Protein AF-A0A920VKE0-F1 (afdb_monomer_lite)

Sequence (74 aa):
MDPQGKAIHHALRSLGWSDTQDVRVGKAIYIDLEAEDSDTALETAQAMCRKILANPVTEDFEVSIVENTERITA

pLDDT: mean 90.09, std 11.44, range [51.25, 98.06]

Foldseek 3Di:
DDPVFVVVLVVCVVVPVVVRDTGDDDDDDDDDDDDPDDVRVQVVVVVVCVPPVDDPVPDDDDDDDDPDPPPPDD

Radius of gyration: 16.25 Å; chains: 1; bounding box: 31×30×42 Å

Structure (mmCIF, N/CA/C/O backbone):
data_AF-A0A920VKE0-F1
#
_entry.id   AF-A0A920VKE0-F1
#
loop_
_atom_site.group_PDB
_atom_site.id
_atom_site.type_symbol
_atom_site.label_atom_id
_atom_site.label_alt_id
_atom_site.label_comp_id
_atom_site.label_asym_id
_atom_site.label_entity_id
_atom_site.label_seq_id
_atom_site.pdbx_PDB_ins_code
_atom_site.Cartn_x
_atom_site.Cartn_y
_atom_site.Cartn_z
_atom_site.occupancy
_atom_site.B_iso_or_equiv
_atom_site.auth_seq_id
_atom_site.auth_comp_id
_atom_site.auth_asym_id
_atom_site.auth_atom_id
_atom_site.pdbx_PDB_model_num
ATOM 1 N N . MET A 1 1 ? 9.978 5.353 -11.996 1.00 65.81 1 MET A N 1
ATOM 2 C CA . MET A 1 1 ? 10.026 3.889 -11.838 1.00 65.81 1 MET A CA 1
ATOM 3 C C . MET A 1 1 ? 11.318 3.548 -11.123 1.00 65.81 1 MET A C 1
ATOM 5 O O . MET A 1 1 ? 12.369 4.007 -11.567 1.00 65.81 1 MET A O 1
ATOM 9 N N . ASP A 1 2 ? 11.240 2.864 -9.987 1.00 84.00 2 ASP A N 1
ATOM 10 C CA . ASP A 1 2 ? 12.429 2.450 -9.249 1.00 84.00 2 ASP A CA 1
ATOM 11 C C . ASP A 1 2 ? 13.189 1.345 -10.026 1.00 84.00 2 ASP A C 1
ATOM 13 O O . ASP A 1 2 ? 12.608 0.685 -10.899 1.00 84.00 2 ASP A O 1
ATOM 17 N N . PRO A 1 3 ? 14.493 1.139 -9.766 1.00 89.94 3 PRO A N 1
ATOM 18 C CA . PRO A 1 3 ? 15.281 0.140 -10.486 1.00 89.94 3 PRO A CA 1
ATOM 19 C C . PRO A 1 3 ? 14.738 -1.297 -10.394 1.00 89.94 3 PRO A C 1
ATOM 21 O O . PRO A 1 3 ? 14.909 -2.055 -11.350 1.00 89.94 3 PRO A O 1
ATOM 24 N N . GLN A 1 4 ? 14.077 -1.676 -9.290 1.00 92.44 4 GLN A N 1
ATOM 25 C CA . GLN A 1 4 ? 13.531 -3.027 -9.113 1.00 92.44 4 GLN A CA 1
ATOM 26 C C . GLN A 1 4 ? 12.295 -3.228 -9.988 1.00 92.44 4 GLN A C 1
ATOM 28 O O . GLN A 1 4 ? 12.230 -4.210 -10.730 1.00 92.44 4 GLN A O 1
ATOM 33 N N . GLY A 1 5 ? 11.370 -2.263 -9.991 1.00 95.19 5 GLY A N 1
ATOM 34 C CA . GLY A 1 5 ? 10.212 -2.280 -10.886 1.00 95.19 5 GLY A CA 1
ATOM 35 C C . GLY A 1 5 ? 10.626 -2.426 -12.350 1.00 95.19 5 GLY A C 1
ATOM 36 O O . GLY A 1 5 ? 10.077 -3.256 -13.076 1.00 95.19 5 GLY A O 1
ATOM 37 N N . LYS A 1 6 ? 11.661 -1.690 -12.782 1.00 94.94 6 LYS A N 1
ATOM 38 C CA . LYS A 1 6 ? 12.173 -1.768 -14.161 1.00 94.94 6 LYS A CA 1
ATOM 39 C C . LYS A 1 6 ? 12.710 -3.154 -14.517 1.00 94.94 6 LYS A C 1
ATOM 41 O O . LYS A 1 6 ? 12.464 -3.638 -15.622 1.00 94.94 6 LYS A O 1
ATOM 46 N N . ALA A 1 7 ? 13.436 -3.789 -13.600 1.00 95.94 7 ALA A N 1
ATOM 47 C CA . ALA A 1 7 ? 13.960 -5.134 -13.810 1.00 95.94 7 ALA A CA 1
ATOM 48 C C . ALA A 1 7 ? 12.828 -6.165 -13.959 1.00 95.94 7 ALA A C 1
ATOM 50 O O . ALA A 1 7 ? 12.857 -6.975 -14.886 1.00 95.94 7 ALA A O 1
ATOM 51 N N . ILE A 1 8 ? 11.805 -6.091 -13.100 1.00 96.75 8 ILE A N 1
ATOM 52 C CA . ILE A 1 8 ? 10.645 -6.994 -13.146 1.00 96.75 8 ILE A CA 1
ATOM 53 C C . ILE A 1 8 ? 9.828 -6.769 -14.421 1.00 96.75 8 ILE A C 1
ATOM 55 O O . ILE A 1 8 ? 9.482 -7.733 -15.100 1.00 96.75 8 ILE A O 1
ATOM 59 N N . HIS A 1 9 ? 9.570 -5.515 -14.801 1.00 97.31 9 HIS A N 1
ATOM 60 C CA . HIS A 1 9 ? 8.875 -5.184 -16.051 1.00 97.31 9 HIS A CA 1
ATOM 61 C C . HIS A 1 9 ? 9.569 -5.789 -17.272 1.00 97.31 9 HIS A C 1
ATOM 63 O O . HIS A 1 9 ? 8.922 -6.441 -18.091 1.00 97.31 9 HIS A O 1
ATOM 69 N N . HIS A 1 10 ? 10.894 -5.643 -17.361 1.00 96.00 10 HIS A N 1
ATOM 70 C CA . HIS A 1 10 ? 11.669 -6.233 -18.448 1.00 96.00 10 HIS A CA 1
ATOM 71 C C . HIS A 1 10 ? 11.580 -7.765 -18.452 1.00 96.00 10 HIS A C 1
ATOM 73 O O . HIS A 1 10 ? 11.393 -8.364 -19.512 1.00 96.00 10 HIS A O 1
ATOM 79 N N . ALA A 1 11 ? 11.651 -8.400 -17.277 1.00 97.75 11 ALA A N 1
ATOM 80 C CA . ALA A 1 11 ? 11.492 -9.845 -17.154 1.00 97.75 11 ALA A CA 1
ATOM 81 C C . ALA A 1 11 ? 10.103 -10.310 -17.631 1.00 97.75 11 ALA A C 1
ATOM 83 O O . ALA A 1 11 ? 10.021 -11.215 -18.462 1.00 97.75 11 ALA A O 1
ATOM 84 N N . LEU A 1 12 ? 9.023 -9.645 -17.203 1.00 97.94 12 LEU A N 1
ATOM 85 C CA . LEU A 1 12 ? 7.653 -9.957 -17.636 1.00 97.94 12 LEU A CA 1
ATOM 86 C C . LEU A 1 12 ? 7.494 -9.822 -19.155 1.00 97.94 12 LEU A C 1
ATOM 88 O O . LEU A 1 12 ? 6.975 -10.723 -19.814 1.00 97.94 12 LEU A O 1
ATOM 92 N N . ARG A 1 13 ? 8.021 -8.740 -19.739 1.00 97.12 13 ARG A N 1
ATOM 93 C CA . ARG A 1 13 ? 8.035 -8.542 -21.195 1.00 97.12 13 ARG A CA 1
ATOM 94 C C . ARG A 1 13 ? 8.802 -9.655 -21.916 1.00 97.12 13 ARG A C 1
ATOM 96 O O . ARG A 1 13 ? 8.305 -10.167 -22.915 1.00 97.12 13 ARG A O 1
ATOM 103 N N . SER A 1 14 ? 9.973 -10.059 -21.411 1.00 97.00 14 SER A N 1
ATOM 104 C CA . SER A 1 14 ? 10.781 -11.133 -22.019 1.00 97.00 14 SER A CA 1
ATOM 105 C C . SER A 1 14 ? 10.116 -12.511 -21.971 1.00 97.00 14 SER A C 1
ATOM 107 O O . SER A 1 14 ? 10.403 -13.357 -22.814 1.00 97.00 14 SER A O 1
ATOM 109 N N . LEU A 1 15 ? 9.207 -12.726 -21.017 1.00 98.00 15 LEU A N 1
ATOM 110 C CA . LEU A 1 15 ? 8.471 -13.978 -20.847 1.00 98.00 15 LEU A CA 1
ATOM 111 C C . LEU A 1 15 ? 7.149 -14.015 -21.637 1.00 98.00 15 LEU A C 1
ATOM 113 O O . LEU A 1 15 ? 6.458 -15.029 -21.618 1.00 98.00 15 LEU A O 1
ATOM 117 N N . GLY A 1 16 ? 6.812 -12.946 -22.367 1.00 97.62 16 GLY A N 1
ATOM 118 C CA . GLY A 1 16 ? 5.675 -12.912 -23.294 1.00 97.62 16 GLY A CA 1
ATOM 119 C C . GLY A 1 16 ? 4.486 -12.056 -22.849 1.00 97.62 16 GLY A C 1
ATOM 120 O O . GLY A 1 16 ? 3.581 -11.836 -23.655 1.00 97.62 16 GLY A O 1
ATOM 121 N N . TRP A 1 17 ? 4.499 -11.491 -21.636 1.00 98.06 17 TRP A N 1
ATOM 122 C CA . TRP A 1 17 ? 3.470 -10.550 -21.156 1.00 98.06 17 TRP A CA 1
ATOM 123 C C . TRP A 1 17 ? 3.690 -9.143 -21.722 1.00 98.06 17 TRP A C 1
ATOM 125 O O . TRP A 1 17 ? 4.015 -8.180 -21.020 1.00 98.06 17 TRP A O 1
ATOM 135 N N . SER A 1 18 ? 3.570 -9.044 -23.046 1.00 94.62 18 SER A N 1
ATOM 136 C CA . SER A 1 18 ? 3.815 -7.832 -23.836 1.00 94.62 18 SER A CA 1
ATOM 137 C C . SER A 1 18 ? 2.822 -6.692 -23.572 1.00 94.62 18 SER A C 1
ATOM 139 O O . SER A 1 18 ? 3.085 -5.549 -23.938 1.00 94.62 18 SER A O 1
ATOM 141 N N . ASP A 1 19 ? 1.709 -6.967 -22.909 1.00 96.88 19 ASP A N 1
ATOM 142 C CA . ASP A 1 19 ? 0.698 -6.004 -22.482 1.00 96.88 19 ASP A CA 1
ATOM 143 C C . ASP A 1 19 ? 1.048 -5.297 -21.161 1.00 96.88 19 ASP A C 1
ATOM 145 O O . ASP A 1 19 ? 0.460 -4.257 -20.861 1.00 96.88 19 ASP A O 1
ATOM 149 N N . THR A 1 20 ? 2.057 -5.770 -20.418 1.00 96.56 20 THR A N 1
ATOM 150 C CA . THR A 1 20 ? 2.520 -5.143 -19.167 1.00 96.56 20 THR A CA 1
ATOM 151 C C . THR A 1 20 ? 3.009 -3.710 -19.418 1.00 96.56 20 THR A C 1
ATOM 153 O O . THR A 1 20 ? 4.058 -3.495 -20.038 1.00 96.56 20 THR A O 1
ATOM 156 N N . GLN A 1 21 ? 2.263 -2.707 -18.950 1.00 94.38 21 GLN A N 1
ATOM 157 C CA . GLN A 1 21 ? 2.579 -1.295 -19.205 1.00 94.38 21 GLN A CA 1
ATOM 158 C C . GLN A 1 21 ? 3.605 -0.737 -18.219 1.00 94.38 21 GLN A C 1
ATOM 160 O O . GLN A 1 21 ? 4.608 -0.175 -18.651 1.00 94.38 21 GLN A O 1
ATOM 165 N N . ASP A 1 22 ? 3.394 -0.949 -16.923 1.00 93.38 22 ASP A N 1
ATOM 166 C CA . ASP A 1 22 ? 4.252 -0.447 -15.851 1.00 93.38 22 ASP A CA 1
ATOM 167 C C . ASP A 1 22 ? 4.292 -1.451 -14.692 1.00 93.38 22 ASP A C 1
ATOM 169 O O . ASP A 1 22 ? 3.364 -2.240 -14.512 1.00 93.38 22 ASP A O 1
ATOM 173 N N . VAL A 1 23 ? 5.378 -1.432 -13.921 1.00 95.19 23 VAL A N 1
ATOM 174 C CA . VAL A 1 23 ? 5.544 -2.238 -12.705 1.00 95.19 23 VAL A CA 1
ATOM 175 C C . VAL A 1 23 ? 6.118 -1.347 -11.615 1.00 95.19 23 VAL A C 1
ATOM 177 O O . VAL A 1 23 ? 7.188 -0.757 -11.775 1.00 95.19 23 VAL A O 1
ATOM 180 N N . ARG A 1 24 ? 5.424 -1.292 -10.479 1.00 92.00 24 ARG A N 1
ATOM 181 C CA . ARG A 1 24 ? 5.871 -0.596 -9.270 1.00 92.00 24 ARG A CA 1
ATOM 182 C C . ARG A 1 24 ? 6.088 -1.625 -8.171 1.00 92.00 24 ARG A C 1
ATOM 184 O O . ARG A 1 24 ? 5.267 -2.523 -8.003 1.00 92.00 24 ARG A O 1
ATOM 191 N N . VAL A 1 25 ? 7.185 -1.490 -7.435 1.00 91.62 25 VAL A N 1
ATOM 192 C CA . VAL A 1 25 ? 7.467 -2.314 -6.257 1.00 91.62 25 VAL A CA 1
ATOM 193 C C . VAL A 1 25 ? 7.286 -1.448 -5.020 1.00 91.62 25 VAL A C 1
ATOM 195 O O . VAL A 1 25 ? 7.763 -0.316 -4.970 1.00 91.62 25 VAL A O 1
ATOM 198 N N . GLY A 1 26 ? 6.570 -1.975 -4.033 1.00 89.50 26 GLY A N 1
ATOM 199 C CA . GLY A 1 26 ? 6.270 -1.288 -2.782 1.00 89.50 26 GLY A CA 1
ATOM 200 C C . GLY A 1 26 ? 6.359 -2.231 -1.588 1.00 89.50 26 GLY A C 1
ATOM 201 O O . GLY A 1 26 ? 6.687 -3.409 -1.728 1.00 89.50 26 GLY A O 1
ATOM 202 N N . LYS A 1 27 ? 6.067 -1.697 -0.403 1.00 89.81 27 LYS A N 1
ATOM 203 C CA . LYS A 1 27 ? 5.977 -2.471 0.838 1.00 89.81 27 LYS A CA 1
ATOM 204 C C . LYS A 1 27 ? 4.524 -2.875 1.078 1.00 89.81 27 LYS A C 1
ATOM 206 O O . LYS A 1 27 ? 3.631 -2.054 0.903 1.00 89.81 27 LYS A O 1
ATOM 211 N N . ALA A 1 28 ? 4.312 -4.104 1.533 1.00 91.75 28 ALA A N 1
ATOM 212 C CA . ALA A 1 28 ? 3.043 -4.550 2.098 1.00 91.75 28 ALA A CA 1
ATOM 213 C C . ALA A 1 28 ? 3.239 -4.782 3.599 1.00 91.75 28 ALA A C 1
ATOM 215 O O . ALA A 1 28 ? 4.201 -5.440 3.999 1.00 91.75 28 ALA A O 1
ATOM 216 N N . ILE A 1 29 ? 2.358 -4.214 4.422 1.00 91.88 29 ILE A N 1
ATOM 217 C CA . ILE A 1 29 ? 2.399 -4.336 5.881 1.00 91.88 29 ILE A CA 1
ATOM 218 C C . ILE A 1 29 ? 1.041 -4.865 6.324 1.00 91.88 29 ILE A C 1
ATOM 220 O O . ILE A 1 29 ? 0.019 -4.243 6.046 1.00 91.88 29 ILE A O 1
ATOM 224 N N . TYR A 1 30 ? 1.048 -6.000 7.016 1.00 91.81 30 TYR A N 1
ATOM 225 C CA . TYR A 1 30 ? -0.140 -6.585 7.627 1.00 91.81 30 TYR A CA 1
ATOM 226 C C . TYR A 1 30 ? -0.126 -6.273 9.118 1.00 91.81 30 TYR A C 1
ATOM 228 O O . TYR A 1 30 ? 0.912 -6.404 9.771 1.00 91.81 30 TYR A O 1
ATOM 236 N N . ILE A 1 31 ? -1.262 -5.814 9.634 1.00 90.19 31 ILE A N 1
ATOM 237 C CA . ILE A 1 31 ? -1.407 -5.375 11.018 1.00 90.19 31 ILE A CA 1
ATOM 238 C C . ILE A 1 31 ? -2.639 -6.067 11.582 1.00 90.19 31 ILE A C 1
ATOM 240 O O . ILE A 1 31 ? -3.747 -5.822 11.113 1.00 90.19 31 ILE A O 1
ATOM 244 N N . ASP A 1 32 ? -2.437 -6.891 12.604 1.00 91.06 32 ASP A N 1
ATOM 245 C CA . ASP A 1 32 ? -3.534 -7.349 13.447 1.00 91.06 32 ASP A CA 1
ATOM 246 C C . ASP A 1 32 ? -3.844 -6.239 14.456 1.00 91.06 32 ASP A C 1
ATOM 248 O O . ASP A 1 32 ? -2.986 -5.839 15.249 1.00 91.06 32 ASP A O 1
ATOM 252 N N . LEU A 1 33 ? -5.059 -5.698 14.375 1.00 89.56 33 LEU A N 1
ATOM 253 C CA . LEU A 1 33 ? -5.505 -4.548 15.152 1.00 89.56 33 LEU A CA 1
ATOM 254 C C . LEU A 1 33 ? -6.841 -4.867 15.823 1.00 89.56 33 LEU A C 1
ATOM 256 O O . LEU A 1 33 ? -7.810 -5.209 15.152 1.00 89.56 33 LEU A O 1
ATOM 260 N N . GLU A 1 34 ? -6.902 -4.707 17.142 1.00 93.31 34 GLU A N 1
ATOM 261 C CA . GLU A 1 34 ? -8.171 -4.693 17.869 1.00 93.31 34 GLU A CA 1
ATOM 262 C C . GLU A 1 34 ? -8.831 -3.315 17.715 1.00 93.31 34 GLU A C 1
ATOM 264 O O . GLU A 1 34 ? -8.200 -2.285 17.966 1.00 93.31 34 GLU A O 1
ATOM 269 N N . ALA A 1 35 ? -10.096 -3.293 17.301 1.00 93.75 35 ALA A N 1
ATOM 270 C CA . ALA A 1 35 ? -10.898 -2.083 17.142 1.00 93.75 35 ALA A CA 1
ATOM 271 C C . ALA A 1 35 ? -12.381 -2.393 17.388 1.00 93.75 35 ALA A C 1
ATOM 273 O O . ALA A 1 35 ? -12.803 -3.546 17.290 1.00 93.75 35 ALA A O 1
ATOM 274 N N . GLU A 1 36 ? -13.165 -1.363 17.709 1.00 95.00 36 GLU A N 1
ATOM 275 C CA . GLU A 1 36 ? -14.604 -1.504 17.979 1.00 95.00 36 GLU A CA 1
ATOM 276 C C . GLU A 1 36 ? -15.396 -1.865 16.712 1.00 95.00 36 GLU A C 1
ATOM 278 O O . GLU A 1 36 ? -16.331 -2.664 16.768 1.00 95.00 36 GLU A O 1
ATOM 283 N N . ASP A 1 37 ? -14.988 -1.313 15.568 1.00 95.62 37 ASP A N 1
ATOM 284 C CA . ASP A 1 37 ? -15.570 -1.553 14.251 1.00 95.62 37 ASP A CA 1
ATOM 285 C C . ASP A 1 37 ? -14.540 -1.337 13.122 1.00 95.62 37 ASP A C 1
ATOM 287 O O . ASP A 1 37 ? -13.379 -0.974 13.351 1.00 95.62 37 ASP A O 1
ATOM 291 N N . SER A 1 38 ? -14.965 -1.596 11.881 1.00 93.56 38 SER A N 1
ATOM 292 C CA . SER A 1 38 ? -14.133 -1.462 10.680 1.00 93.56 38 SER A CA 1
ATOM 293 C C . SER A 1 38 ? -13.669 -0.030 10.422 1.00 93.56 38 SER A C 1
ATOM 295 O O . SER A 1 38 ? -12.544 0.177 9.968 1.00 93.56 38 SER A O 1
ATOM 297 N N . ASP A 1 39 ? -14.511 0.958 10.712 1.00 96.00 39 ASP A N 1
ATOM 298 C CA . ASP A 1 39 ? -14.210 2.360 10.425 1.00 96.00 39 ASP A CA 1
ATOM 299 C C . ASP A 1 39 ? -13.120 2.860 11.379 1.00 96.00 39 ASP A C 1
ATOM 301 O O . ASP A 1 39 ? -12.112 3.424 10.946 1.00 96.00 39 ASP A O 1
ATOM 305 N N . THR A 1 40 ? -13.240 2.522 12.664 1.00 96.44 40 THR A N 1
ATOM 306 C CA . THR A 1 40 ? -12.236 2.803 13.697 1.00 96.44 40 THR A CA 1
ATOM 307 C C . THR A 1 40 ? -10.907 2.109 13.395 1.00 96.44 40 THR A C 1
ATOM 309 O O . THR A 1 40 ? -9.835 2.708 13.556 1.00 96.44 40 THR A O 1
ATOM 312 N N . ALA A 1 41 ? -10.949 0.857 12.921 1.00 95.69 41 ALA A N 1
ATOM 313 C CA . ALA A 1 41 ? -9.753 0.132 12.492 1.00 95.69 41 ALA A CA 1
ATOM 314 C C . ALA A 1 41 ? -9.048 0.852 11.332 1.00 95.69 41 ALA A C 1
ATOM 316 O O . ALA A 1 41 ? -7.831 1.060 11.368 1.00 95.69 41 ALA A O 1
ATOM 317 N N . LEU A 1 42 ? -9.816 1.280 10.326 1.00 95.88 42 LEU A N 1
ATOM 318 C CA . LEU A 1 42 ? -9.302 1.965 9.146 1.00 95.88 42 LEU A CA 1
ATOM 319 C C . LEU A 1 42 ? -8.686 3.324 9.502 1.00 95.88 42 LEU A C 1
ATOM 321 O O . LEU A 1 42 ? -7.563 3.615 9.084 1.00 95.88 42 LEU A O 1
ATOM 325 N N . GLU A 1 43 ? -9.372 4.141 10.302 1.00 97.12 43 GLU A N 1
ATOM 326 C CA . GLU A 1 43 ? -8.859 5.438 10.758 1.00 97.12 43 GLU A CA 1
ATOM 327 C C . GLU A 1 43 ? -7.547 5.290 11.536 1.00 97.12 43 GLU A C 1
ATOM 329 O O . GLU A 1 43 ? -6.577 6.024 11.297 1.00 97.12 43 GLU A O 1
ATOM 334 N N . THR A 1 44 ? -7.494 4.298 12.426 1.00 96.75 44 THR A N 1
ATOM 335 C CA . THR A 1 44 ?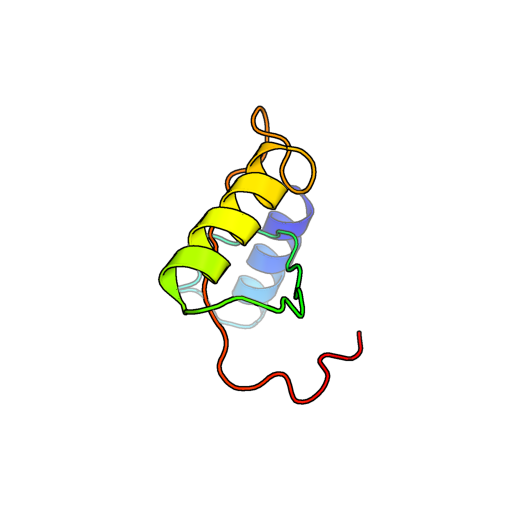 -6.316 3.992 13.240 1.00 96.75 44 THR A CA 1
ATOM 336 C C . THR A 1 44 ? -5.140 3.547 12.372 1.00 96.75 44 THR A C 1
ATOM 338 O O . THR A 1 44 ? -4.045 4.107 12.480 1.00 96.75 44 THR A O 1
ATOM 341 N N . ALA A 1 45 ? -5.356 2.600 11.457 1.00 96.44 45 ALA A N 1
ATOM 342 C CA . ALA A 1 45 ? -4.321 2.120 10.545 1.00 96.44 45 ALA A CA 1
ATOM 343 C C . ALA A 1 45 ? -3.810 3.236 9.614 1.00 96.44 45 ALA A C 1
ATOM 345 O O . ALA A 1 45 ? -2.600 3.404 9.440 1.00 96.44 45 ALA A O 1
ATOM 346 N N . GLN A 1 46 ? -4.694 4.092 9.095 1.00 96.44 46 GLN A N 1
ATOM 347 C CA . GLN A 1 46 ? -4.282 5.263 8.316 1.00 96.44 46 GLN A CA 1
ATOM 348 C C . GLN A 1 46 ? -3.450 6.257 9.140 1.00 96.44 46 GLN A C 1
ATOM 350 O O . GLN A 1 46 ? -2.500 6.856 8.625 1.00 96.44 46 GLN A O 1
ATOM 355 N N . ALA A 1 47 ? -3.782 6.457 10.419 1.00 96.69 47 ALA A N 1
ATOM 356 C CA . ALA A 1 47 ? -2.988 7.298 11.309 1.00 96.69 47 ALA A CA 1
ATOM 357 C C . ALA A 1 47 ? -1.584 6.712 11.537 1.00 96.69 47 ALA A C 1
ATOM 359 O O . ALA A 1 47 ? -0.606 7.464 11.525 1.00 96.69 47 ALA A O 1
ATOM 360 N N . MET A 1 48 ? -1.464 5.386 11.670 1.00 96.25 48 MET A N 1
ATOM 361 C CA . MET A 1 48 ? -0.170 4.695 11.738 1.00 96.25 48 MET A CA 1
ATOM 362 C C . MET A 1 48 ? 0.651 4.910 10.458 1.00 96.25 48 MET A C 1
ATOM 364 O O . MET A 1 48 ? 1.831 5.269 10.543 1.00 96.25 48 MET A O 1
ATOM 368 N N . CYS A 1 49 ? 0.028 4.786 9.280 1.00 96.12 49 CYS A N 1
ATOM 369 C CA . CYS A 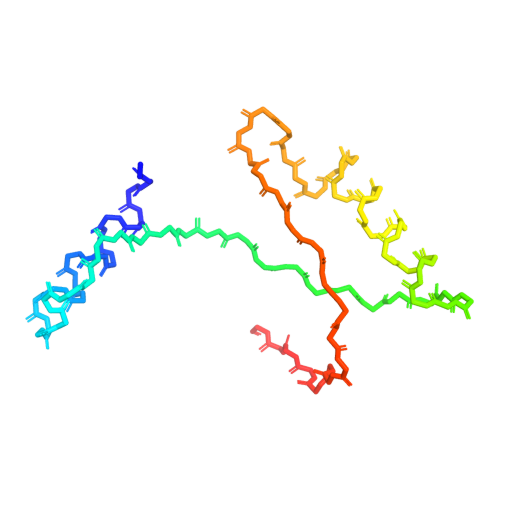1 49 ? 0.674 5.051 7.992 1.00 96.12 49 CYS A CA 1
ATOM 370 C C . CYS A 1 49 ? 1.241 6.465 7.897 1.00 96.12 49 CYS A C 1
ATOM 372 O O . CYS A 1 49 ? 2.432 6.621 7.637 1.00 96.12 49 CYS A O 1
ATOM 374 N N . ARG A 1 50 ? 0.426 7.485 8.197 1.00 94.31 50 ARG A N 1
ATOM 375 C CA . ARG A 1 50 ? 0.858 8.895 8.165 1.00 94.31 50 ARG A CA 1
ATOM 376 C C . ARG A 1 50 ? 1.979 9.207 9.151 1.00 94.31 50 ARG A C 1
ATOM 378 O O . ARG A 1 50 ? 2.769 10.113 8.906 1.00 94.31 50 ARG A O 1
ATOM 385 N N . LYS A 1 51 ? 2.002 8.522 10.296 1.00 94.69 51 LYS A N 1
ATOM 386 C CA . LYS A 1 51 ? 2.922 8.846 11.388 1.00 94.69 51 LYS A CA 1
ATOM 387 C C . LYS A 1 51 ? 4.284 8.181 11.243 1.00 94.69 51 LYS A C 1
ATOM 389 O O . LYS A 1 51 ? 5.277 8.795 11.625 1.00 94.69 51 LYS A O 1
ATOM 394 N N . ILE A 1 52 ? 4.335 6.934 10.771 1.00 94.81 52 ILE A N 1
ATOM 395 C CA . ILE A 1 52 ? 5.595 6.178 10.756 1.00 94.81 52 ILE A CA 1
ATOM 396 C C . ILE A 1 52 ? 5.732 5.152 9.630 1.00 94.81 52 ILE A C 1
ATOM 398 O O . ILE A 1 52 ? 6.860 4.888 9.220 1.00 94.81 52 ILE A O 1
ATOM 402 N N . LEU A 1 53 ? 4.643 4.551 9.133 1.00 94.75 53 LEU A N 1
ATOM 403 C CA . LEU A 1 53 ? 4.789 3.417 8.206 1.00 94.75 53 LEU A CA 1
ATOM 404 C C . LEU A 1 53 ? 5.074 3.846 6.761 1.00 94.75 53 LEU A C 1
ATOM 406 O O . LEU A 1 53 ? 5.725 3.095 6.038 1.00 94.75 53 LEU A O 1
ATOM 410 N N . ALA A 1 54 ? 4.618 5.033 6.356 1.00 94.81 54 ALA A N 1
ATOM 411 C CA . ALA A 1 54 ? 4.890 5.608 5.044 1.00 94.81 54 ALA A CA 1
ATOM 412 C C . ALA A 1 54 ? 5.665 6.920 5.191 1.00 94.81 54 ALA A C 1
ATOM 414 O O . ALA A 1 54 ? 5.337 7.757 6.034 1.00 94.81 54 ALA A O 1
ATOM 415 N N . ASN A 1 55 ? 6.681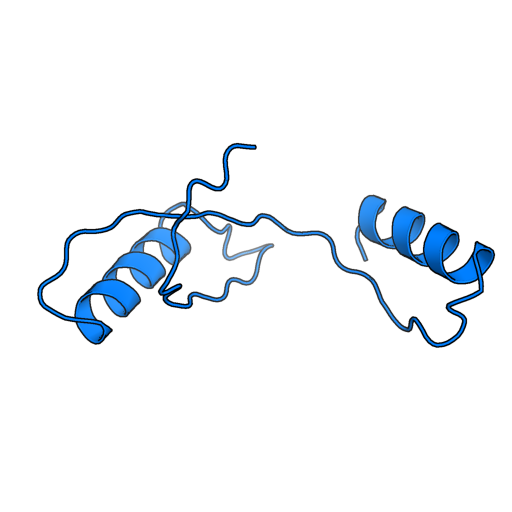 7.123 4.355 1.00 91.94 55 ASN A N 1
ATOM 416 C CA . ASN A 1 55 ? 7.324 8.424 4.229 1.00 91.94 55 ASN A CA 1
ATOM 417 C C . ASN A 1 55 ? 6.483 9.334 3.311 1.00 91.94 55 ASN A C 1
ATOM 419 O O . ASN A 1 55 ? 6.535 9.152 2.094 1.00 91.94 55 ASN A O 1
ATOM 423 N N . PRO A 1 56 ? 5.792 10.366 3.833 1.00 86.75 56 PRO A N 1
ATOM 424 C CA . PRO A 1 56 ? 4.853 11.173 3.049 1.00 86.75 56 PRO A CA 1
ATOM 425 C C . PRO A 1 56 ? 5.512 12.000 1.933 1.00 86.75 56 PRO A C 1
ATOM 427 O O . PRO A 1 56 ? 4.813 12.552 1.090 1.00 86.75 56 PRO A O 1
ATOM 430 N N . VAL A 1 57 ? 6.845 12.127 1.926 1.00 91.56 57 VAL A N 1
ATOM 431 C CA . VAL A 1 57 ? 7.578 12.839 0.865 1.00 91.56 57 VAL A CA 1
ATOM 432 C C . VAL A 1 57 ? 7.818 11.945 -0.355 1.00 91.56 57 VAL A C 1
ATOM 434 O O . VAL A 1 57 ? 7.932 12.450 -1.470 1.00 91.56 57 VAL A O 1
ATOM 437 N N . THR A 1 58 ? 7.939 10.630 -0.160 1.00 89.50 58 THR A N 1
ATOM 438 C CA . THR A 1 58 ? 8.416 9.704 -1.203 1.00 89.50 58 THR A CA 1
ATOM 439 C C . THR A 1 58 ? 7.504 8.509 -1.456 1.00 89.50 58 THR A C 1
ATOM 441 O O . THR A 1 58 ? 7.716 7.800 -2.436 1.00 89.50 58 THR A O 1
ATO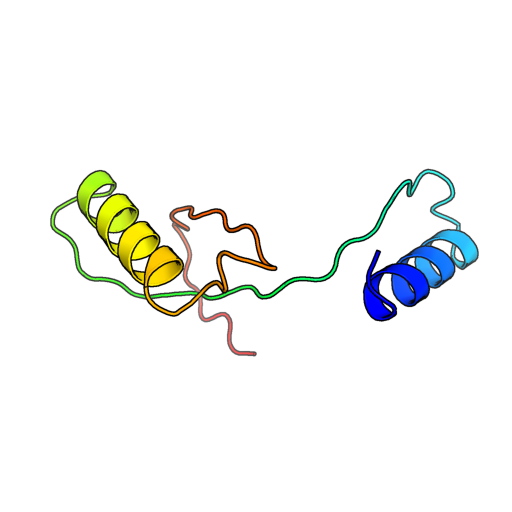M 444 N N . GLU A 1 59 ? 6.540 8.245 -0.576 1.00 91.50 59 GLU A N 1
ATOM 445 C CA . GLU A 1 59 ? 5.690 7.057 -0.599 1.00 91.50 59 GLU A CA 1
ATOM 446 C C . GLU A 1 59 ? 4.213 7.457 -0.458 1.00 91.50 59 GLU A C 1
ATOM 448 O O . GLU A 1 59 ? 3.832 8.161 0.477 1.00 91.50 59 GLU A O 1
ATOM 453 N N . ASP A 1 60 ? 3.386 6.957 -1.375 1.00 92.38 60 ASP A N 1
ATOM 454 C CA . ASP A 1 60 ? 1.932 6.908 -1.216 1.00 92.38 60 ASP A CA 1
ATOM 455 C C . ASP A 1 60 ? 1.550 5.625 -0.457 1.00 92.38 60 ASP A C 1
ATOM 457 O O . ASP A 1 60 ? 2.278 4.628 -0.510 1.00 92.38 60 ASP A O 1
ATOM 461 N N . PHE A 1 61 ? 0.402 5.621 0.224 1.00 95.12 61 PHE A N 1
ATOM 462 C CA . PHE A 1 61 ? -0.118 4.428 0.895 1.00 95.12 61 PHE A CA 1
ATOM 463 C C . PHE A 1 61 ? -1.626 4.274 0.692 1.00 95.12 61 PHE A C 1
ATOM 465 O O . PHE A 1 61 ? -2.356 5.251 0.531 1.00 95.12 61 PHE A O 1
ATOM 472 N N . GLU A 1 62 ? -2.083 3.030 0.765 1.00 95.12 62 GLU A N 1
ATOM 473 C CA . GLU A 1 62 ? -3.490 2.647 0.787 1.00 95.12 62 GLU A CA 1
ATOM 474 C C . GLU A 1 62 ? -3.701 1.676 1.950 1.00 95.12 62 GLU A C 1
ATOM 476 O O . GLU A 1 62 ? -2.804 0.902 2.291 1.00 95.12 62 GLU A O 1
ATOM 481 N N . VAL A 1 63 ? -4.870 1.742 2.586 1.00 95.50 63 VAL A N 1
ATOM 482 C CA . VAL A 1 63 ? -5.233 0.866 3.702 1.00 95.50 63 VAL A CA 1
ATOM 483 C C . VAL A 1 63 ? -6.532 0.164 3.351 1.00 95.50 63 VAL A C 1
ATOM 485 O O . VAL A 1 63 ? -7.495 0.808 2.941 1.00 95.50 63 VAL A O 1
ATOM 488 N N . SER A 1 64 ? -6.554 -1.151 3.531 1.00 94.62 64 SER A N 1
ATOM 489 C CA . SER A 1 64 ? -7.736 -1.988 3.350 1.00 94.62 64 SER A CA 1
ATOM 490 C C . SER A 1 64 ? -7.810 -3.023 4.467 1.00 94.62 64 SER A C 1
ATOM 492 O O . SER A 1 64 ? -6.788 -3.411 5.037 1.00 94.62 64 SER A O 1
ATOM 494 N N . ILE A 1 65 ? -9.029 -3.443 4.798 1.00 92.44 65 ILE A N 1
ATOM 495 C CA . ILE A 1 65 ? -9.268 -4.534 5.742 1.00 92.44 65 ILE A CA 1
ATOM 496 C C . ILE A 1 65 ? -9.256 -5.839 4.955 1.00 92.44 65 ILE A C 1
ATOM 498 O O . ILE A 1 65 ? -9.906 -5.952 3.916 1.00 92.44 65 ILE A O 1
ATOM 502 N N . VAL A 1 66 ? -8.519 -6.821 5.463 1.00 89.94 66 VAL A N 1
ATOM 503 C CA . VAL A 1 66 ? -8.449 -8.166 4.894 1.00 89.94 66 VAL A CA 1
ATOM 504 C C . VAL A 1 66 ? -9.154 -9.140 5.833 1.00 89.94 66 VAL A C 1
ATOM 506 O O . VAL A 1 66 ? -8.827 -9.219 7.010 1.00 89.94 66 VAL A O 1
ATOM 509 N N . GLU A 1 67 ? -10.147 -9.872 5.323 1.00 76.56 67 GLU A N 1
ATOM 510 C CA . GLU A 1 67 ? -10.967 -10.783 6.142 1.00 76.56 67 GLU A CA 1
ATOM 511 C C . GLU A 1 67 ? -10.275 -12.120 6.455 1.00 76.56 67 GLU A C 1
ATOM 513 O O . GLU A 1 67 ? -10.770 -12.890 7.275 1.00 76.56 67 GLU A O 1
ATOM 518 N N . ASN A 1 68 ? -9.129 -12.412 5.828 1.00 69.00 68 ASN A N 1
ATOM 519 C CA . ASN A 1 68 ? -8.408 -13.663 6.041 1.00 69.00 68 ASN A CA 1
ATOM 520 C C . ASN A 1 68 ? -6.912 -13.428 6.294 1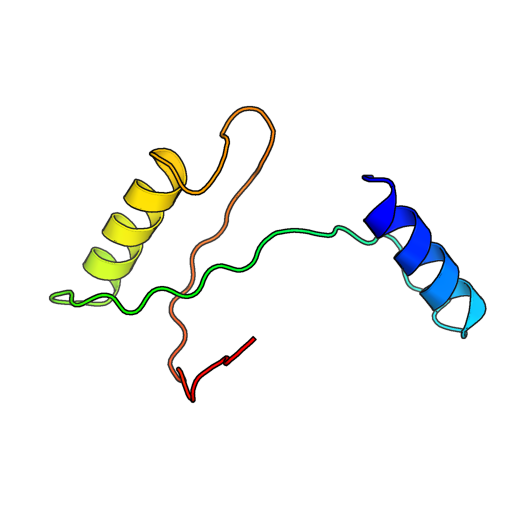.00 69.00 68 ASN A C 1
ATOM 522 O O . ASN A 1 68 ? -6.110 -13.367 5.361 1.00 69.00 68 ASN A O 1
ATOM 526 N N . THR A 1 69 ? -6.537 -13.349 7.572 1.00 60.62 69 THR A N 1
ATOM 527 C CA . THR A 1 69 ? -5.144 -13.431 8.038 1.00 60.62 69 THR A CA 1
ATOM 528 C C . THR A 1 69 ? -4.789 -14.895 8.320 1.00 60.62 69 THR A C 1
ATOM 530 O O . THR A 1 69 ? -4.341 -15.249 9.412 1.00 60.62 69 THR A O 1
ATOM 533 N N . GLU A 1 70 ? -4.985 -15.803 7.360 1.00 58.22 70 GLU A N 1
ATOM 534 C CA . GLU A 1 70 ? -4.286 -17.091 7.407 1.00 58.22 70 GLU A CA 1
ATOM 535 C C . GLU A 1 70 ? -2.798 -16.800 7.206 1.00 58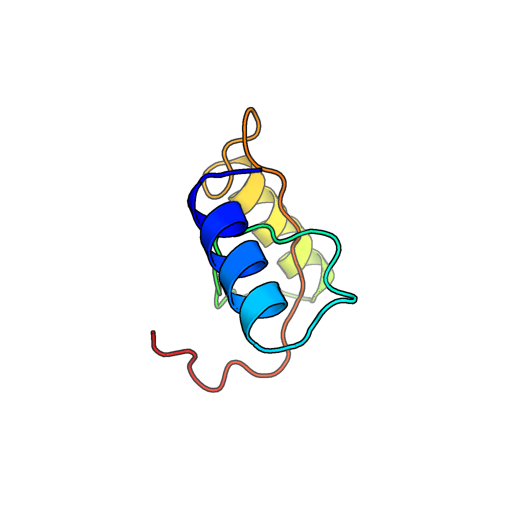.22 70 GLU A C 1
ATOM 537 O O . GLU A 1 70 ? -2.304 -16.755 6.085 1.00 58.22 70 GLU A O 1
ATOM 542 N N . ARG A 1 71 ? -2.138 -16.474 8.329 1.00 58.81 71 ARG A N 1
ATOM 543 C CA . ARG A 1 71 ? -0.713 -16.189 8.528 1.00 58.81 71 ARG A CA 1
ATOM 544 C C . ARG A 1 71 ? 0.051 -16.028 7.220 1.00 58.81 71 ARG A C 1
ATOM 546 O O . ARG A 1 71 ? 0.630 -16.984 6.707 1.00 58.81 71 ARG A O 1
ATOM 553 N N . ILE A 1 72 ? 0.138 -14.790 6.744 1.00 58.03 72 ILE A N 1
ATOM 554 C CA . ILE A 1 72 ? 1.161 -14.410 5.773 1.00 58.03 72 ILE A CA 1
ATOM 555 C C . ILE A 1 72 ? 2.494 -14.422 6.531 1.00 58.03 72 ILE A C 1
ATOM 557 O O . ILE A 1 72 ? 2.991 -13.401 6.998 1.00 58.03 72 ILE A O 1
ATOM 561 N N . THR A 1 73 ? 3.036 -15.617 6.754 1.00 51.25 73 THR A N 1
ATOM 562 C CA . THR A 1 73 ? 4.436 -15.798 7.125 1.00 51.25 73 THR A CA 1
ATOM 563 C C . THR A 1 73 ? 5.260 -15.496 5.886 1.00 51.25 73 THR A C 1
ATOM 565 O O . THR A 1 73 ? 5.162 -16.222 4.896 1.00 51.25 73 THR A O 1
ATOM 568 N N . ALA A 1 74 ? 6.007 -14.394 5.944 1.00 51.69 74 ALA A N 1
ATOM 569 C CA . ALA A 1 74 ? 7.115 -14.132 5.034 1.00 51.69 74 ALA A CA 1
ATOM 570 C C . ALA A 1 74 ? 8.190 -15.223 5.149 1.00 51.69 74 ALA A C 1
ATOM 572 O O . ALA A 1 74 ? 8.365 -15.761 6.270 1.00 51.69 74 ALA A O 1
#

Secondary structure (DSSP, 8-state):
--HHHHHHHHHHHHTT-TT----------------SSHHHHHHHHHHHIIIIIS-TTT--------S--S----